Protein AF-A0A068TAN6-F1 (afdb_monomer_lite)

Foldseek 3Di:
DDDDPPPPLVVVLVVLVVVLVVQVVQQVVLVVVLVVVLVVCVVVPNPDVVVNCVSVPDDGRDRDPVSVVSNVVSVVVVVVVVVVVVCVVVVVVPD

Radius of gyration: 23.39 Å; chains: 1; bounding box: 60×32×60 Å

Structure (mmCIF, N/CA/C/O backbone):
data_AF-A0A068TAN6-F1
#
_entry.id   AF-A0A068TAN6-F1
#
loop_
_atom_site.group_PDB
_atom_site.id
_atom_site.type_symbol
_atom_site.label_atom_id
_atom_site.label_alt_id
_atom_site.label_comp_id
_atom_site.label_asym_id
_atom_site.label_entity_id
_atom_site.label_seq_id
_atom_site.pdbx_PDB_ins_code
_atom_site.Cartn_x
_atom_site.Cartn_y
_atom_site.Cartn_z
_atom_site.occupancy
_atom_site.B_iso_or_equiv
_atom_site.auth_seq_id
_atom_site.auth_comp_id
_atom_site.auth_asym_id
_atom_site.auth_atom_id
_atom_site.pdbx_PDB_model_num
ATOM 1 N N . MET A 1 1 ? 26.220 19.441 -34.723 1.00 40.38 1 MET A N 1
ATOM 2 C CA . MET A 1 1 ? 24.808 19.457 -34.278 1.00 40.38 1 MET A CA 1
ATOM 3 C C . MET A 1 1 ? 24.318 18.015 -34.136 1.00 40.38 1 MET A C 1
ATOM 5 O O . MET A 1 1 ? 23.731 17.511 -35.079 1.00 40.38 1 MET A O 1
ATOM 9 N N . ALA A 1 2 ? 24.625 17.320 -33.032 1.00 47.91 2 ALA A N 1
ATOM 10 C CA . ALA A 1 2 ? 24.021 16.020 -32.691 1.00 47.91 2 ALA A CA 1
ATOM 11 C C . ALA A 1 2 ? 24.457 15.567 -31.281 1.00 47.91 2 ALA A C 1
ATOM 13 O O . ALA A 1 2 ? 25.379 14.770 -31.153 1.00 47.91 2 ALA A O 1
ATOM 14 N N . GLU A 1 3 ? 23.808 16.062 -30.223 1.00 43.06 3 GLU A N 1
ATOM 15 C CA . GLU A 1 3 ? 24.003 15.530 -28.860 1.00 43.06 3 GLU A CA 1
ATOM 16 C C . GLU A 1 3 ? 22.748 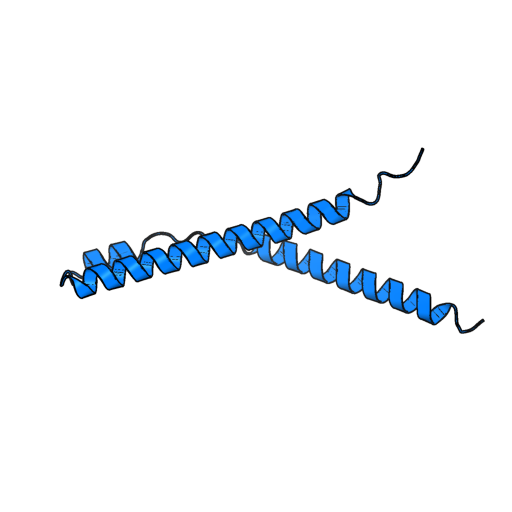15.690 -27.980 1.00 43.06 3 GLU A C 1
ATOM 18 O O . GLU A 1 3 ? 22.812 16.196 -26.870 1.00 43.06 3 GLU A O 1
ATOM 23 N N . PHE A 1 4 ? 21.570 15.282 -28.469 1.00 45.09 4 PHE A N 1
ATOM 24 C CA . PHE A 1 4 ? 20.335 15.339 -27.658 1.00 45.09 4 PHE A CA 1
ATOM 25 C C . PHE A 1 4 ? 19.527 14.031 -27.609 1.00 45.09 4 PHE A C 1
ATOM 27 O O . PHE A 1 4 ? 18.540 13.946 -26.897 1.00 45.09 4 PHE A O 1
ATOM 34 N N . ALA A 1 5 ? 19.954 12.958 -28.283 1.00 51.75 5 ALA A N 1
ATOM 35 C CA . ALA A 1 5 ? 19.134 11.742 -28.407 1.00 51.75 5 ALA A CA 1
ATOM 36 C C . ALA A 1 5 ? 19.329 10.687 -27.291 1.00 51.75 5 ALA A C 1
ATOM 38 O O . ALA A 1 5 ? 18.746 9.607 -27.361 1.00 51.75 5 ALA A O 1
ATOM 39 N N . ARG A 1 6 ? 20.175 10.938 -26.278 1.00 52.94 6 ARG A N 1
ATOM 40 C CA . ARG A 1 6 ? 20.499 9.942 -25.228 1.00 52.94 6 ARG A CA 1
ATOM 41 C C . ARG A 1 6 ? 19.894 10.234 -23.845 1.00 52.94 6 ARG A C 1
ATOM 43 O O . ARG A 1 6 ? 19.995 9.371 -22.974 1.00 52.94 6 ARG A O 1
ATOM 50 N N . SER A 1 7 ? 19.254 11.387 -23.632 1.00 55.12 7 SER A N 1
ATOM 51 C CA . SER A 1 7 ? 18.703 11.798 -22.326 1.00 55.12 7 SER A CA 1
ATOM 52 C C . SER A 1 7 ? 17.290 11.272 -22.049 1.00 55.12 7 SER A C 1
ATOM 54 O O . SER A 1 7 ? 17.043 10.773 -20.947 1.00 55.12 7 SER A O 1
ATOM 56 N N . ASP A 1 8 ? 16.400 11.295 -23.044 1.00 58.50 8 ASP A N 1
ATOM 57 C CA . ASP A 1 8 ? 14.954 11.091 -22.836 1.00 58.50 8 ASP A CA 1
ATOM 58 C C . ASP A 1 8 ? 14.608 9.703 -22.282 1.00 58.50 8 ASP A C 1
ATOM 60 O O . ASP A 1 8 ? 13.794 9.559 -21.371 1.00 58.50 8 ASP A O 1
ATOM 64 N N . GLY A 1 9 ? 15.289 8.658 -22.761 1.00 62.31 9 GLY A N 1
ATOM 65 C CA . GLY A 1 9 ? 15.044 7.289 -22.298 1.00 62.31 9 GLY A CA 1
ATOM 66 C C . GLY A 1 9 ? 15.481 7.027 -20.851 1.00 62.31 9 GLY A C 1
ATOM 67 O O . GLY A 1 9 ? 14.979 6.100 -20.218 1.00 62.31 9 GLY A O 1
ATOM 68 N N . ASN A 1 10 ? 16.421 7.815 -20.318 1.00 66.81 10 ASN A N 1
ATOM 69 C CA . ASN A 1 10 ? 16.889 7.687 -18.935 1.00 66.81 10 ASN A CA 1
ATOM 70 C C . ASN A 1 10 ? 16.050 8.533 -17.966 1.00 66.81 10 ASN A C 1
ATOM 72 O O . ASN A 1 10 ? 15.879 8.142 -16.813 1.00 66.81 10 ASN A O 1
ATOM 76 N N . GLN A 1 11 ? 15.526 9.671 -18.432 1.00 73.25 11 GLN A N 1
ATOM 77 C CA . GLN A 1 11 ? 14.563 10.484 -17.683 1.00 73.25 11 GLN A CA 1
ATOM 78 C C . GLN A 1 11 ? 13.242 9.730 -17.509 1.00 73.25 11 GLN A C 1
ATOM 80 O O . GLN A 1 11 ? 12.882 9.436 -16.375 1.00 73.25 11 GLN A O 1
ATOM 85 N N . GLY A 1 12 ? 12.631 9.229 -18.590 1.00 74.75 12 GLY A N 1
ATOM 86 C CA . GLY A 1 12 ? 11.376 8.468 -18.483 1.00 74.75 12 GLY A CA 1
ATOM 87 C C . GLY A 1 12 ? 11.486 7.193 -17.629 1.00 74.75 12 GLY A C 1
ATOM 88 O O . GLY A 1 12 ? 10.542 6.806 -16.945 1.00 74.75 12 GLY A O 1
ATOM 89 N N . ARG A 1 13 ? 12.662 6.551 -17.598 1.00 76.50 13 ARG A N 1
ATOM 90 C CA . ARG A 1 13 ? 12.950 5.414 -16.703 1.00 76.50 13 ARG A CA 1
ATOM 91 C C . ARG A 1 13 ? 12.988 5.819 -15.224 1.00 76.50 13 ARG A C 1
ATOM 93 O O . ARG A 1 13 ? 12.545 5.035 -14.383 1.00 76.50 13 ARG A O 1
ATOM 100 N N . ARG A 1 14 ? 13.558 6.984 -14.902 1.00 76.25 14 ARG A N 1
ATOM 101 C CA . ARG A 1 14 ? 13.562 7.514 -13.530 1.00 76.25 14 ARG A CA 1
ATOM 102 C C . ARG A 1 14 ? 12.153 7.906 -13.111 1.00 76.25 14 ARG A C 1
ATOM 104 O O . ARG A 1 14 ? 11.713 7.437 -12.072 1.00 76.25 14 ARG A O 1
ATOM 111 N N . ASP A 1 15 ? 11.410 8.584 -13.979 1.00 86.25 15 ASP A N 1
ATOM 112 C CA . ASP A 1 15 ? 10.052 9.048 -13.681 1.00 86.25 15 ASP A CA 1
ATOM 113 C C . ASP A 1 15 ? 9.095 7.900 -13.317 1.00 86.25 15 ASP A C 1
ATOM 115 O O . ASP A 1 15 ? 8.320 8.008 -12.369 1.00 86.25 15 ASP A O 1
ATOM 119 N N . VAL A 1 16 ? 9.172 6.768 -14.027 1.00 87.56 16 VAL A N 1
ATOM 120 C CA . VAL A 1 16 ? 8.356 5.573 -13.733 1.00 87.56 16 VAL A CA 1
ATOM 121 C C . VAL A 1 16 ? 8.721 4.959 -12.376 1.00 87.56 16 VAL A C 1
ATOM 123 O O . VAL A 1 16 ? 7.842 4.592 -11.598 1.00 87.56 16 VAL A O 1
ATOM 126 N N . ARG A 1 17 ? 10.018 4.872 -12.060 1.00 88.31 17 ARG A N 1
ATOM 127 C CA . ARG A 1 17 ? 10.483 4.349 -10.769 1.00 88.31 17 ARG A CA 1
ATOM 128 C C . ARG A 1 17 ? 10.095 5.272 -9.618 1.00 88.31 17 ARG A C 1
ATOM 130 O O . ARG A 1 17 ? 9.606 4.790 -8.602 1.00 88.31 17 ARG A O 1
ATOM 137 N N . ASP A 1 18 ? 10.325 6.568 -9.775 1.00 89.38 18 ASP A N 1
ATOM 138 C CA . ASP A 1 18 ? 10.077 7.564 -8.737 1.00 89.38 18 ASP A CA 1
ATOM 139 C C . ASP A 1 18 ? 8.577 7.658 -8.433 1.00 89.38 18 ASP A C 1
ATOM 141 O O . ASP A 1 18 ? 8.187 7.725 -7.267 1.00 89.38 18 ASP A O 1
ATOM 145 N N . ARG A 1 19 ? 7.723 7.532 -9.459 1.00 88.94 19 ARG A N 1
ATOM 146 C CA . ARG A 1 19 ? 6.271 7.405 -9.285 1.00 88.94 19 ARG A CA 1
ATOM 147 C C . ARG A 1 19 ? 5.893 6.186 -8.445 1.00 88.94 19 ARG A C 1
ATOM 149 O O . ARG A 1 19 ? 5.135 6.339 -7.490 1.00 88.94 19 ARG A O 1
ATOM 156 N N . LEU A 1 20 ? 6.436 5.004 -8.751 1.00 90.81 20 LEU A N 1
ATOM 157 C CA . LEU A 1 20 ? 6.155 3.799 -7.965 1.00 90.81 20 LEU A CA 1
ATOM 158 C C . LEU A 1 20 ? 6.648 3.943 -6.516 1.00 90.81 20 LEU A C 1
ATOM 160 O O . LEU A 1 20 ? 5.939 3.566 -5.588 1.00 90.81 20 LEU A O 1
ATOM 164 N N . ILE A 1 21 ? 7.833 4.525 -6.303 1.00 91.69 21 ILE A N 1
ATOM 165 C CA . ILE A 1 21 ? 8.369 4.781 -4.957 1.00 91.69 21 ILE A CA 1
ATOM 166 C C . ILE A 1 21 ? 7.427 5.689 -4.161 1.00 91.69 21 ILE A C 1
ATOM 168 O O . ILE A 1 21 ? 7.121 5.384 -3.009 1.00 91.69 21 ILE A O 1
ATOM 172 N N . LEU A 1 22 ? 6.947 6.780 -4.763 1.00 90.25 22 LEU A N 1
ATOM 173 C CA . LEU A 1 22 ? 6.002 7.692 -4.117 1.00 90.25 22 LEU A CA 1
ATOM 174 C C . LEU A 1 22 ? 4.665 7.010 -3.806 1.00 90.25 22 LEU A C 1
ATOM 176 O O . LEU A 1 22 ? 4.137 7.210 -2.712 1.00 90.25 22 LEU A O 1
ATOM 180 N N . ALA A 1 23 ? 4.148 6.179 -4.716 1.00 91.12 23 ALA A N 1
ATOM 181 C CA . ALA A 1 23 ? 2.918 5.418 -4.498 1.00 91.12 23 ALA A CA 1
ATOM 182 C C . ALA A 1 23 ? 3.060 4.429 -3.329 1.00 91.12 23 ALA A C 1
ATOM 184 O O . ALA A 1 23 ? 2.242 4.432 -2.411 1.00 91.12 23 ALA A O 1
ATOM 185 N N . LEU A 1 24 ? 4.145 3.648 -3.303 1.00 94.06 24 LEU A N 1
ATOM 186 C CA . LEU A 1 24 ? 4.432 2.700 -2.221 1.00 94.06 24 LEU A CA 1
ATOM 187 C C . LEU A 1 24 ? 4.678 3.403 -0.880 1.00 94.06 24 LEU A C 1
ATOM 189 O O . LEU A 1 24 ? 4.253 2.920 0.169 1.00 94.06 24 LEU A O 1
ATOM 193 N N . TYR A 1 25 ? 5.345 4.557 -0.897 1.00 94.88 25 TYR A N 1
ATOM 194 C CA . TYR A 1 25 ? 5.526 5.372 0.300 1.00 94.88 25 TYR A CA 1
ATOM 195 C C . TYR A 1 25 ? 4.188 5.888 0.842 1.00 94.88 25 TYR A C 1
ATOM 197 O O . TYR A 1 25 ? 3.940 5.792 2.044 1.00 94.88 25 TYR A O 1
ATOM 205 N N . ALA A 1 26 ? 3.320 6.414 -0.029 1.00 92.75 26 ALA A N 1
ATOM 206 C CA . ALA A 1 26 ? 1.993 6.884 0.356 1.00 92.75 26 ALA A CA 1
ATOM 207 C C . ALA A 1 26 ? 1.145 5.748 0.946 1.00 92.75 26 ALA A C 1
ATOM 209 O O . ALA A 1 26 ? 0.530 5.938 1.995 1.00 92.75 26 ALA A O 1
ATOM 210 N N . GLN A 1 27 ? 1.198 4.563 0.331 1.00 94.50 27 GLN A N 1
ATOM 211 C CA . GLN A 1 27 ? 0.552 3.351 0.829 1.00 94.50 27 GLN A CA 1
ATOM 212 C C . GLN A 1 27 ? 1.025 2.998 2.247 1.00 94.50 27 GLN A C 1
ATOM 214 O O . GLN A 1 27 ? 0.225 2.905 3.176 1.00 94.50 27 GLN A O 1
ATOM 219 N N . LEU A 1 28 ? 2.342 2.869 2.441 1.00 96.06 28 LEU A N 1
ATOM 220 C CA . LEU A 1 28 ? 2.919 2.499 3.734 1.00 96.06 28 LEU A CA 1
ATOM 221 C C . LEU A 1 28 ? 2.620 3.540 4.820 1.00 96.06 28 LEU A C 1
ATOM 223 O O . LEU A 1 28 ? 2.417 3.191 5.986 1.00 96.06 28 LEU A O 1
ATOM 227 N N . LYS A 1 29 ? 2.621 4.827 4.457 1.00 95.75 29 LYS A N 1
ATOM 228 C CA . LYS A 1 29 ? 2.262 5.908 5.375 1.00 95.75 29 LYS A CA 1
ATOM 229 C C . LYS A 1 29 ? 0.805 5.781 5.823 1.00 95.75 29 LYS A C 1
ATOM 231 O O . LYS A 1 29 ? 0.567 5.856 7.025 1.00 95.75 29 LYS A O 1
ATOM 236 N N . ALA A 1 30 ? -0.125 5.552 4.895 1.00 95.25 30 ALA A N 1
ATOM 237 C CA . ALA A 1 30 ? -1.537 5.360 5.217 1.00 95.25 30 ALA A CA 1
ATOM 238 C C . ALA A 1 30 ? -1.740 4.147 6.140 1.00 95.25 30 ALA A C 1
ATOM 240 O O . ALA A 1 30 ? -2.324 4.287 7.208 1.00 95.25 30 ALA A O 1
ATOM 241 N N . GLU A 1 31 ? -1.129 2.997 5.829 1.00 96.06 31 GLU A N 1
ATOM 242 C CA . GLU A 1 31 ? -1.202 1.800 6.683 1.00 96.06 31 GLU A CA 1
ATOM 243 C C . GLU A 1 31 ? -0.704 2.046 8.118 1.00 96.06 31 GLU A C 1
ATOM 245 O O . GLU A 1 31 ? -1.255 1.517 9.088 1.00 96.06 31 GLU A O 1
ATOM 250 N N . ARG A 1 32 ? 0.366 2.837 8.281 1.00 97.38 32 ARG A N 1
ATOM 251 C CA . ARG A 1 32 ? 0.879 3.210 9.608 1.00 97.38 32 ARG A CA 1
ATOM 252 C C . ARG A 1 32 ? -0.091 4.114 10.356 1.00 97.38 32 ARG A C 1
ATOM 254 O O . ARG A 1 32 ? -0.313 3.870 11.535 1.00 97.38 32 ARG A O 1
ATOM 261 N N . GLN A 1 33 ? -0.686 5.092 9.679 1.00 96.81 33 GLN A N 1
ATOM 262 C CA . GLN A 1 33 ? -1.679 5.984 10.277 1.00 96.81 33 GLN A 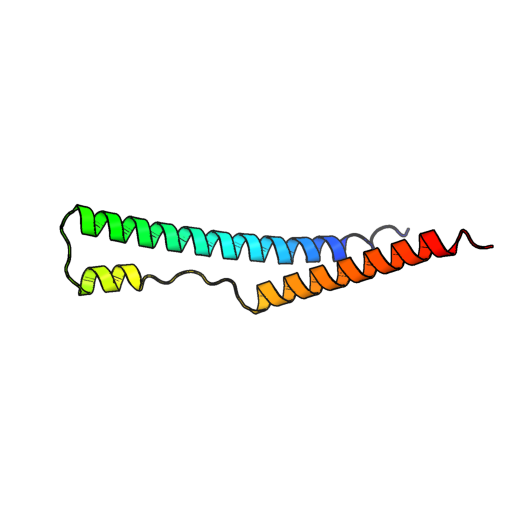CA 1
ATOM 263 C C . GLN A 1 33 ? -2.921 5.213 10.740 1.00 96.81 33 GLN A C 1
ATOM 265 O O . GLN A 1 33 ? -3.355 5.395 11.876 1.00 96.81 33 GLN A O 1
ATOM 270 N N . THR A 1 34 ? -3.435 4.287 9.923 1.00 96.31 34 THR A N 1
ATOM 271 C CA . THR A 1 34 ? -4.549 3.405 10.305 1.00 96.31 34 THR A CA 1
ATOM 272 C C . THR A 1 34 ? -4.203 2.567 11.537 1.00 96.31 34 THR A C 1
ATOM 274 O O . THR A 1 34 ? -4.996 2.473 12.474 1.00 96.31 34 THR A O 1
ATOM 277 N N . ARG A 1 35 ? -2.990 1.995 11.589 1.00 96.50 35 ARG A N 1
ATOM 278 C CA . ARG A 1 35 ? -2.519 1.231 12.757 1.00 96.50 35 ARG A CA 1
ATOM 279 C C . ARG A 1 35 ? -2.426 2.099 14.011 1.00 96.50 35 ARG A C 1
ATOM 281 O O . ARG A 1 35 ? -2.911 1.693 15.060 1.00 96.50 35 ARG A O 1
ATOM 288 N N . GLU A 1 36 ? -1.822 3.280 13.910 1.00 97.00 36 GLU A N 1
ATOM 289 C CA . GLU A 1 36 ? -1.696 4.220 15.030 1.00 97.00 36 GLU A CA 1
ATOM 290 C C . GLU A 1 36 ? -3.067 4.638 15.571 1.00 97.00 36 GLU A C 1
ATOM 292 O O . GLU A 1 36 ? -3.257 4.678 16.789 1.00 97.00 36 GLU A O 1
ATOM 297 N N . ALA A 1 37 ? -4.034 4.881 14.679 1.00 95.50 37 ALA A N 1
ATOM 298 C CA . ALA A 1 37 ? -5.411 5.164 15.054 1.00 95.50 37 ALA A CA 1
ATOM 299 C C . ALA A 1 37 ? -6.019 3.989 15.830 1.00 95.50 37 ALA A C 1
ATOM 301 O O . ALA A 1 37 ? -6.470 4.191 16.955 1.00 95.50 37 ALA A O 1
ATOM 302 N N . LEU A 1 38 ? -5.953 2.761 15.299 1.00 96.00 38 LEU A N 1
ATOM 303 C CA . LEU A 1 38 ? -6.451 1.562 15.987 1.00 96.00 38 LEU A CA 1
ATOM 304 C C . LEU A 1 38 ? -5.832 1.399 17.380 1.00 96.00 38 LEU A C 1
ATOM 306 O O . LEU A 1 38 ? -6.549 1.222 18.364 1.00 96.00 38 LEU A O 1
ATOM 310 N N . GLU A 1 39 ? -4.508 1.506 17.488 1.00 95.75 39 GLU A N 1
ATOM 311 C CA . GLU A 1 39 ? -3.828 1.392 18.776 1.00 95.75 39 GLU A CA 1
ATOM 312 C C . GLU A 1 39 ? -4.247 2.490 19.759 1.00 95.75 39 GLU A C 1
ATOM 314 O O . GLU A 1 39 ? -4.386 2.227 20.955 1.00 95.75 39 GLU A O 1
ATOM 319 N N . TYR A 1 40 ? -4.434 3.725 19.284 1.00 95.25 40 TYR A N 1
ATOM 320 C CA . TYR A 1 40 ? -4.937 4.819 20.108 1.00 95.25 40 TYR A CA 1
ATOM 321 C C . TYR A 1 40 ? -6.332 4.495 20.646 1.00 95.25 40 TYR A C 1
ATOM 323 O O . TYR A 1 40 ? -6.556 4.608 21.851 1.00 95.25 40 TYR A O 1
ATOM 331 N N . VAL A 1 41 ? -7.254 4.049 19.794 1.00 94.69 41 VAL A N 1
ATOM 332 C CA . VAL A 1 41 ? -8.642 3.796 20.204 1.00 94.69 41 VAL A CA 1
ATOM 333 C C . VAL A 1 41 ? -8.714 2.639 21.209 1.00 94.69 41 VAL A C 1
ATOM 335 O O . VAL A 1 41 ? -9.374 2.759 22.244 1.00 94.69 41 VAL A O 1
ATOM 338 N N . ILE A 1 42 ? -7.935 1.575 20.975 1.00 92.44 42 ILE A N 1
ATOM 339 C CA . ILE A 1 42 ? -7.791 0.439 21.897 1.00 92.44 42 ILE A CA 1
ATOM 340 C C . ILE A 1 42 ? -7.237 0.898 23.252 1.00 92.44 42 ILE A C 1
ATOM 342 O O . ILE A 1 42 ? -7.803 0.563 24.292 1.00 92.44 42 ILE A O 1
ATOM 346 N N . ARG A 1 43 ? -6.159 1.699 23.264 1.00 93.88 43 ARG A N 1
ATOM 347 C CA . ARG A 1 43 ? -5.546 2.212 24.506 1.00 93.88 43 ARG A CA 1
ATOM 348 C C . ARG A 1 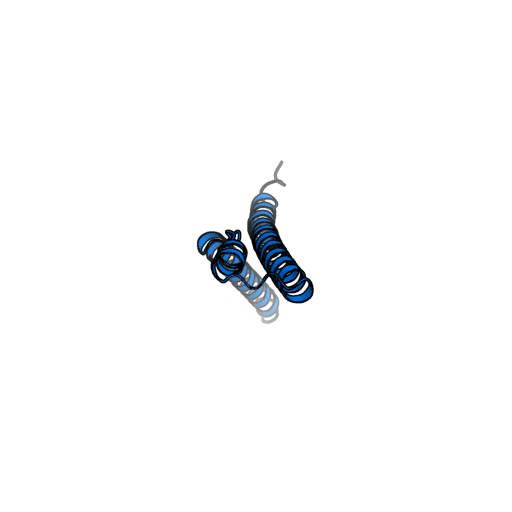43 ? -6.486 3.111 25.314 1.00 93.88 43 ARG A C 1
ATOM 350 O O . ARG A 1 43 ? -6.358 3.160 26.533 1.00 93.88 43 ARG A O 1
ATOM 357 N N . ASN A 1 44 ? -7.421 3.796 24.658 1.00 93.88 44 ASN A N 1
ATOM 358 C CA . ASN A 1 44 ? -8.387 4.693 25.300 1.00 93.88 44 ASN A CA 1
ATOM 359 C C . ASN A 1 44 ? -9.751 4.028 25.581 1.00 93.88 44 ASN A C 1
ATOM 361 O O . ASN A 1 44 ? -10.683 4.704 26.009 1.00 93.88 44 ASN A O 1
ATOM 365 N N . GLY A 1 45 ? -9.878 2.711 25.372 1.00 87.50 45 GLY A N 1
ATOM 366 C CA . GLY A 1 45 ? -11.058 1.932 25.763 1.00 87.50 45 GLY A CA 1
ATOM 367 C C . GLY A 1 45 ? -12.261 2.028 24.819 1.00 87.50 45 GLY A C 1
ATOM 368 O O . GLY A 1 45 ? -13.325 1.504 25.147 1.00 87.50 45 GLY A O 1
ATOM 369 N N . ALA A 1 46 ? -12.122 2.647 23.645 1.00 78.44 46 ALA A N 1
ATOM 370 C CA . ALA A 1 46 ? -13.177 2.659 22.635 1.00 78.44 46 ALA A CA 1
ATOM 371 C C . ALA A 1 46 ? -13.092 1.378 21.777 1.00 78.44 46 ALA A C 1
ATOM 373 O O . ALA A 1 46 ? -12.356 1.284 20.802 1.00 78.44 46 ALA A O 1
ATOM 374 N N . LEU A 1 47 ? -13.839 0.349 22.184 1.00 83.25 47 LEU A N 1
ATOM 375 C CA . LEU A 1 47 ? -13.823 -0.988 21.567 1.00 83.25 47 LEU A CA 1
ATOM 376 C C . LEU A 1 47 ? -15.117 -1.324 20.809 1.00 83.25 47 LEU A C 1
ATOM 378 O O . LEU A 1 47 ? -15.390 -2.495 20.553 1.00 83.25 47 LEU A O 1
ATOM 382 N N . ALA A 1 48 ? -15.931 -0.317 20.475 1.00 92.75 48 ALA A N 1
ATOM 383 C CA . ALA A 1 48 ? -17.123 -0.518 19.656 1.00 92.75 48 ALA A CA 1
ATOM 384 C C . ALA A 1 48 ? -16.710 -1.076 18.276 1.00 92.75 48 ALA A C 1
ATOM 386 O O . ALA A 1 48 ? -15.892 -0.433 17.606 1.00 92.75 48 ALA A O 1
ATOM 387 N N . PRO A 1 49 ? -17.230 -2.245 17.850 1.00 92.31 49 PRO A N 1
ATOM 388 C CA . PRO A 1 49 ? -16.851 -2.873 16.584 1.00 92.31 49 PRO A CA 1
ATOM 389 C C . PRO A 1 49 ? -16.979 -1.933 15.387 1.00 92.31 49 PRO A C 1
ATOM 391 O O . PRO A 1 49 ? -16.079 -1.870 14.558 1.00 92.31 49 PRO A O 1
ATOM 394 N N . GLU A 1 50 ? -18.027 -1.115 15.359 1.00 93.19 50 GLU A N 1
ATOM 395 C CA . GLU A 1 50 ? -18.327 -0.192 14.265 1.00 93.19 50 GLU A CA 1
ATOM 396 C C . GLU A 1 50 ? -17.247 0.892 14.119 1.00 93.19 50 GLU A C 1
ATOM 398 O O . GLU A 1 50 ? -16.926 1.323 13.014 1.00 93.19 50 GLU A O 1
ATOM 403 N N . VAL A 1 51 ? -16.649 1.322 15.236 1.00 92.38 51 VAL A N 1
ATOM 404 C CA . VAL A 1 51 ? -15.555 2.305 15.240 1.00 92.38 51 VAL A CA 1
ATOM 405 C C . VAL A 1 51 ? -14.264 1.666 14.737 1.00 92.38 51 VAL A C 1
ATOM 407 O O . VAL A 1 51 ? -13.543 2.271 13.945 1.00 92.38 51 VAL A O 1
ATOM 410 N N . LEU A 1 52 ? -13.973 0.439 15.173 1.00 93.75 52 LEU A N 1
ATOM 411 C CA . LEU A 1 52 ? -12.789 -0.295 14.726 1.00 93.75 52 LEU A CA 1
ATOM 412 C C . LEU A 1 52 ? -12.873 -0.625 13.231 1.00 93.75 52 LEU A C 1
ATOM 414 O O . LEU A 1 52 ? -11.887 -0.454 12.518 1.00 93.75 52 LEU A O 1
ATOM 418 N N . GLU A 1 53 ? -14.048 -1.032 12.751 1.00 94.44 53 GLU A N 1
ATOM 419 C CA . GLU A 1 53 ? -14.320 -1.286 11.334 1.00 94.44 53 GLU A CA 1
ATOM 420 C C . GLU A 1 53 ? -14.203 -0.015 10.493 1.00 94.44 53 GLU A C 1
ATOM 422 O O . GLU A 1 53 ? -13.598 -0.053 9.424 1.00 94.44 53 GLU A O 1
ATOM 427 N N . ALA A 1 54 ? -14.705 1.124 10.982 1.00 94.19 54 ALA A N 1
ATOM 428 C CA . ALA A 1 54 ? -14.574 2.398 10.280 1.00 94.19 54 ALA A CA 1
ATOM 429 C C . ALA A 1 54 ? -13.107 2.821 10.106 1.00 94.19 54 ALA A C 1
ATOM 431 O O . ALA A 1 54 ? -12.731 3.308 9.043 1.00 94.19 54 ALA A O 1
ATOM 432 N N . ILE A 1 55 ? -12.269 2.610 11.126 1.00 93.62 55 ILE A N 1
ATOM 433 C CA . ILE A 1 55 ? -10.834 2.915 11.047 1.00 93.62 55 ILE A CA 1
ATOM 434 C C . ILE A 1 55 ? -10.124 1.911 10.139 1.00 93.62 55 ILE A C 1
ATOM 436 O O . ILE A 1 55 ? -9.343 2.309 9.281 1.00 93.62 55 ILE A O 1
ATOM 440 N N . ALA A 1 56 ? -10.392 0.613 10.301 1.00 93.75 56 ALA A N 1
ATOM 441 C CA . ALA A 1 56 ? -9.778 -0.433 9.485 1.00 93.75 56 ALA A CA 1
ATOM 442 C C . ALA A 1 56 ? -10.185 -0.353 8.003 1.00 93.75 56 ALA A C 1
ATOM 444 O O . ALA A 1 56 ? -9.429 -0.789 7.138 1.00 93.75 56 ALA A O 1
ATOM 445 N N . GLY A 1 57 ? -11.368 0.193 7.720 1.00 93.75 57 GLY A N 1
ATOM 446 C CA . GLY A 1 57 ? -11.888 0.421 6.376 1.00 93.75 57 GLY A CA 1
ATOM 447 C C . GLY A 1 57 ? -11.424 1.723 5.718 1.00 93.75 57 GLY A C 1
ATOM 448 O O . GLY A 1 57 ? -11.831 1.975 4.583 1.00 93.75 57 GLY A O 1
ATOM 449 N N . ASP A 1 58 ? -10.606 2.544 6.390 1.00 91.81 58 ASP A N 1
ATOM 450 C CA . ASP A 1 58 ? -10.060 3.778 5.813 1.00 91.81 58 ASP A CA 1
ATOM 451 C C . ASP A 1 58 ? -9.262 3.452 4.532 1.00 91.81 58 ASP A C 1
ATOM 453 O O . ASP A 1 58 ? -8.360 2.606 4.566 1.00 91.81 58 ASP A O 1
ATOM 457 N N . PRO A 1 59 ? -9.601 4.045 3.369 1.00 89.38 59 PRO A N 1
ATOM 458 C CA . PRO A 1 59 ? -8.996 3.668 2.100 1.00 89.38 59 PRO A CA 1
ATOM 459 C C . PRO A 1 59 ? -7.489 3.931 2.071 1.00 89.38 59 PRO A C 1
ATOM 461 O O . PRO A 1 59 ? -7.015 5.056 2.227 1.00 89.38 59 PRO A O 1
ATOM 464 N N . ILE A 1 60 ? -6.733 2.884 1.751 1.00 89.00 60 ILE A N 1
ATOM 465 C CA . ILE A 1 60 ? -5.286 2.952 1.574 1.00 89.00 60 ILE A CA 1
ATOM 466 C C . ILE A 1 60 ? -4.973 3.214 0.091 1.00 89.00 60 ILE A C 1
ATOM 468 O O . ILE A 1 60 ? -5.443 2.466 -0.773 1.00 89.00 60 ILE A O 1
ATOM 472 N N . PRO A 1 61 ? -4.156 4.233 -0.241 1.00 85.50 61 PRO A N 1
ATOM 473 C CA . PRO A 1 61 ? -3.671 4.428 -1.602 1.00 85.50 61 PRO A CA 1
ATOM 474 C C . PRO A 1 61 ? -2.918 3.183 -2.077 1.00 85.50 61 PRO A C 1
ATOM 476 O O . PRO A 1 61 ? -1.946 2.781 -1.445 1.00 85.50 61 PRO A O 1
ATOM 479 N N . ALA A 1 62 ? -3.350 2.578 -3.182 1.00 85.31 62 ALA A N 1
ATOM 480 C CA . ALA A 1 62 ? -2.696 1.401 -3.743 1.00 85.31 62 ALA A CA 1
ATOM 481 C C . ALA A 1 62 ? -1.681 1.797 -4.821 1.00 85.31 62 ALA A C 1
ATOM 483 O O . ALA A 1 62 ? -1.993 2.588 -5.716 1.00 85.31 62 ALA A O 1
ATOM 484 N N . ALA A 1 63 ? -0.491 1.195 -4.787 1.00 87.75 63 ALA A N 1
ATOM 485 C CA . ALA A 1 63 ? 0.351 1.144 -5.979 1.00 87.75 63 ALA A CA 1
ATOM 486 C C . ALA A 1 63 ? -0.356 0.315 -7.065 1.00 87.75 63 ALA A C 1
ATOM 488 O O . ALA A 1 63 ? -0.847 -0.785 -6.797 1.00 87.75 63 ALA A O 1
ATOM 489 N N . THR A 1 64 ? -0.434 0.834 -8.292 1.00 86.69 64 THR A N 1
ATOM 490 C CA . THR A 1 64 ? -1.148 0.133 -9.364 1.00 86.69 64 THR A CA 1
ATOM 491 C C . THR A 1 64 ? -0.298 -1.002 -9.937 1.00 86.69 64 THR A C 1
ATOM 493 O O . THR A 1 64 ? 0.932 -0.922 -9.993 1.00 86.69 64 THR A O 1
ATOM 496 N N . ALA A 1 65 ? -0.949 -2.064 -10.422 1.00 83.88 65 ALA A N 1
ATOM 497 C CA . ALA A 1 65 ? -0.258 -3.134 -11.146 1.00 83.88 65 ALA A CA 1
ATOM 498 C C . ALA A 1 65 ? 0.471 -2.604 -12.398 1.00 83.88 65 ALA A C 1
ATOM 500 O O . ALA A 1 65 ? 1.500 -3.145 -12.799 1.00 83.88 65 ALA A O 1
ATOM 501 N N . GLU A 1 66 ? -0.040 -1.521 -12.988 1.00 83.56 66 GLU A N 1
ATOM 502 C CA . GLU A 1 66 ? 0.574 -0.838 -14.123 1.00 83.56 66 GLU A CA 1
ATOM 503 C C . GLU A 1 66 ? 1.904 -0.171 -13.744 1.00 83.56 66 GLU A C 1
ATOM 505 O O . GLU A 1 66 ? 2.888 -0.338 -14.466 1.00 83.56 66 GLU A O 1
ATOM 510 N N . ASP A 1 67 ? 1.976 0.508 -12.594 1.00 83.94 67 ASP A N 1
ATOM 511 C CA . ASP A 1 67 ? 3.215 1.131 -12.109 1.00 83.94 67 ASP A CA 1
ATOM 512 C C . ASP A 1 67 ? 4.313 0.081 -11.871 1.00 83.94 67 ASP A C 1
ATOM 514 O O . ASP A 1 67 ? 5.474 0.283 -12.243 1.00 83.94 67 ASP A O 1
ATOM 518 N N . VAL A 1 68 ? 3.946 -1.074 -11.305 1.00 87.44 68 VAL A N 1
ATOM 519 C CA . VAL A 1 68 ? 4.871 -2.196 -11.083 1.00 87.44 68 VAL A CA 1
ATOM 520 C C . VAL A 1 68 ? 5.350 -2.776 -12.414 1.00 87.44 68 VAL A C 1
ATOM 522 O O . VAL A 1 68 ? 6.558 -2.853 -12.651 1.00 87.44 68 VAL A O 1
ATOM 525 N N . ALA A 1 69 ? 4.428 -3.105 -13.322 1.00 88.69 69 ALA A N 1
ATOM 526 C CA . ALA A 1 69 ? 4.761 -3.666 -14.631 1.00 88.69 69 ALA A CA 1
ATOM 527 C C . ALA A 1 69 ? 5.640 -2.717 -15.468 1.00 88.69 69 ALA A C 1
ATOM 529 O O . ALA A 1 69 ? 6.569 -3.147 -16.164 1.00 88.69 69 ALA A O 1
ATOM 530 N N . ALA A 1 70 ? 5.392 -1.407 -15.384 1.00 85.50 70 ALA A N 1
ATOM 531 C CA . ALA A 1 70 ? 6.199 -0.399 -16.056 1.00 85.50 70 ALA A CA 1
ATOM 532 C C . ALA A 1 70 ? 7.644 -0.379 -15.523 1.00 85.50 70 ALA A C 1
ATOM 534 O O . ALA A 1 70 ? 8.593 -0.336 -16.317 1.00 85.50 70 ALA A O 1
ATOM 535 N N . VAL A 1 71 ? 7.836 -0.480 -14.202 1.00 89.56 71 VAL A N 1
ATOM 536 C CA . VAL A 1 71 ? 9.169 -0.586 -13.584 1.00 89.56 71 VAL A CA 1
ATOM 537 C C . VAL A 1 71 ? 9.867 -1.899 -13.956 1.00 89.56 71 VAL A C 1
ATOM 539 O O . VAL A 1 71 ? 11.061 -1.884 -14.274 1.00 89.56 71 VAL A O 1
ATOM 542 N N . GLU A 1 72 ? 9.158 -3.026 -13.977 1.00 90.88 72 GLU A N 1
ATOM 543 C CA . GLU A 1 72 ? 9.721 -4.328 -14.363 1.00 90.88 72 GLU A CA 1
ATOM 544 C C . GLU A 1 72 ? 10.239 -4.326 -15.805 1.00 90.88 72 GLU A C 1
ATOM 546 O O . GLU A 1 72 ? 11.380 -4.726 -16.065 1.00 90.88 72 GLU A O 1
ATOM 551 N N . LYS A 1 73 ? 9.452 -3.785 -16.745 1.00 88.81 73 LYS A N 1
ATOM 552 C CA . LYS A 1 73 ? 9.865 -3.617 -18.147 1.00 88.81 73 LYS A CA 1
ATOM 553 C C . LYS A 1 73 ? 11.139 -2.785 -18.256 1.00 88.81 73 LYS A C 1
ATOM 555 O O . LYS A 1 73 ? 12.062 -3.118 -19.001 1.00 88.81 73 LYS A O 1
ATOM 560 N N . VAL A 1 74 ? 11.196 -1.701 -17.490 1.00 87.31 74 VAL A N 1
ATOM 561 C CA . VAL A 1 74 ? 12.360 -0.830 -17.393 1.00 87.31 74 VAL A CA 1
ATOM 562 C C . VAL A 1 74 ? 13.574 -1.631 -16.895 1.00 87.31 74 VAL A C 1
ATOM 564 O O . VAL A 1 74 ? 14.621 -1.615 -17.548 1.00 87.31 74 VAL A O 1
ATOM 567 N N . ILE A 1 75 ? 13.462 -2.392 -15.800 1.00 87.94 75 ILE A N 1
ATOM 568 C CA . ILE A 1 75 ? 14.541 -3.250 -15.269 1.00 87.94 75 ILE A CA 1
ATOM 569 C C . ILE A 1 75 ? 15.039 -4.260 -16.314 1.00 87.94 75 ILE A C 1
ATOM 571 O O . ILE A 1 75 ? 16.255 -4.364 -16.508 1.00 87.94 75 ILE A O 1
ATOM 575 N N . ALA A 1 76 ? 14.131 -4.945 -17.014 1.00 90.44 76 ALA A N 1
ATOM 576 C CA . ALA A 1 76 ? 14.471 -5.926 -18.044 1.00 90.44 76 ALA A CA 1
ATOM 577 C C . ALA A 1 76 ? 15.273 -5.305 -19.202 1.00 90.44 76 ALA A C 1
ATOM 579 O O . ALA A 1 76 ? 16.315 -5.834 -19.598 1.00 90.44 76 ALA A O 1
ATOM 580 N N . LEU A 1 77 ? 14.851 -4.137 -19.700 1.00 88.50 77 LEU A N 1
ATOM 581 C CA . LEU A 1 77 ? 15.564 -3.417 -20.764 1.00 88.50 77 LEU A CA 1
ATOM 582 C C . LEU A 1 77 ? 16.995 -3.042 -20.352 1.00 88.50 77 LEU A C 1
ATOM 584 O O . LEU A 1 77 ? 17.929 -3.169 -21.147 1.00 88.50 77 LEU A O 1
ATOM 588 N N . ASP A 1 78 ? 17.190 -2.622 -19.103 1.00 85.19 78 ASP A N 1
ATOM 589 C CA . ASP A 1 78 ? 18.522 -2.318 -18.575 1.00 85.19 78 ASP A CA 1
ATOM 590 C C . ASP A 1 78 ? 19.407 -3.560 -18.452 1.00 85.19 78 ASP A C 1
ATOM 592 O O . ASP A 1 78 ? 20.603 -3.494 -18.745 1.00 85.19 78 ASP A O 1
ATOM 596 N N . ALA A 1 79 ? 18.840 -4.693 -18.031 1.00 88.44 79 ALA A N 1
ATOM 597 C CA . ALA A 1 79 ? 19.569 -5.954 -17.948 1.00 88.44 79 ALA A CA 1
ATOM 598 C C . ALA A 1 79 ? 20.065 -6.396 -19.334 1.00 88.44 79 ALA A C 1
ATOM 600 O O . ALA A 1 79 ? 21.249 -6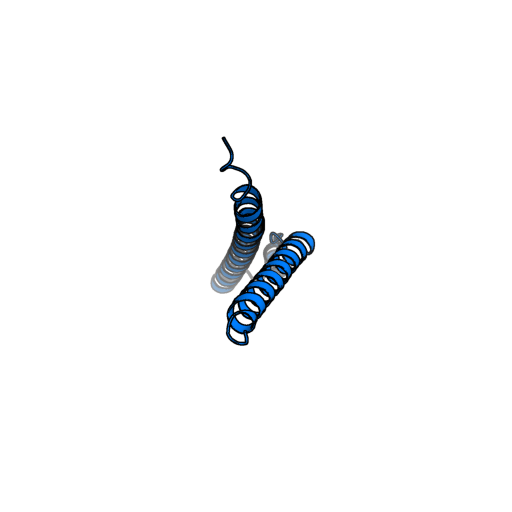.710 -19.487 1.00 88.44 79 ALA A O 1
ATOM 601 N N . HIS A 1 80 ? 19.206 -6.318 -20.355 1.00 88.75 80 HIS A N 1
ATOM 602 C CA . HIS A 1 80 ? 19.586 -6.612 -21.738 1.00 88.75 80 HIS A CA 1
ATOM 603 C C . HIS A 1 80 ? 20.682 -5.675 -22.262 1.00 88.75 80 HIS A C 1
ATOM 605 O O . HIS A 1 80 ? 21.645 -6.140 -22.874 1.00 88.75 80 HIS A O 1
ATOM 611 N N . ARG A 1 81 ? 20.592 -4.366 -21.985 1.00 87.50 81 ARG A N 1
ATOM 612 C CA . ARG A 1 81 ? 21.634 -3.398 -22.380 1.00 87.50 81 ARG A CA 1
ATOM 613 C C . ARG A 1 81 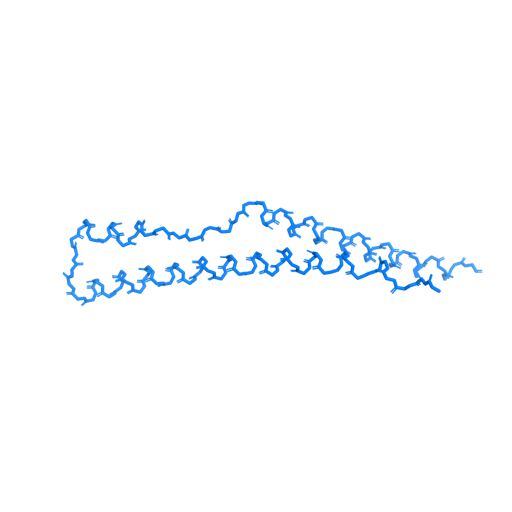? 22.987 -3.719 -21.749 1.00 87.50 81 ARG A C 1
ATOM 615 O O . ARG A 1 81 ? 23.998 -3.700 -22.448 1.00 87.50 81 ARG A O 1
ATOM 622 N N . ARG A 1 82 ? 23.015 -4.050 -20.453 1.00 87.31 82 ARG A N 1
ATOM 623 C CA . ARG A 1 82 ? 24.255 -4.438 -19.758 1.00 87.31 82 ARG A CA 1
ATOM 624 C C . ARG A 1 82 ? 24.866 -5.711 -20.342 1.00 87.31 82 ARG A C 1
ATOM 626 O O . ARG A 1 82 ? 26.072 -5.751 -20.562 1.00 87.31 82 ARG A O 1
ATOM 633 N N . GLN A 1 83 ? 24.048 -6.718 -20.651 1.00 88.38 83 GLN A N 1
ATOM 634 C CA . GLN A 1 83 ? 24.516 -7.956 -21.287 1.00 88.38 83 GLN A CA 1
ATOM 635 C C . GLN A 1 83 ? 25.101 -7.706 -22.683 1.00 88.38 83 GLN A C 1
ATOM 637 O O . GLN A 1 83 ? 26.152 -8.250 -23.016 1.00 88.38 83 GLN A O 1
ATOM 642 N N . ALA A 1 84 ? 24.458 -6.863 -23.494 1.00 86.50 84 ALA A N 1
ATOM 643 C CA . ALA A 1 84 ? 24.964 -6.508 -24.817 1.00 86.50 84 ALA A CA 1
ATOM 644 C C . ALA A 1 84 ? 26.314 -5.771 -24.742 1.00 86.50 84 ALA A C 1
ATOM 646 O O . ALA A 1 84 ? 27.234 -6.100 -25.490 1.00 86.50 84 ALA A O 1
ATOM 647 N N . ALA A 1 85 ? 26.460 -4.825 -23.807 1.00 85.19 85 ALA A N 1
ATOM 648 C CA . ALA A 1 85 ? 27.721 -4.118 -23.578 1.00 85.19 85 ALA A CA 1
ATOM 649 C C . ALA A 1 85 ? 28.848 -5.069 -23.134 1.00 85.19 85 ALA A C 1
ATOM 651 O O . ALA A 1 85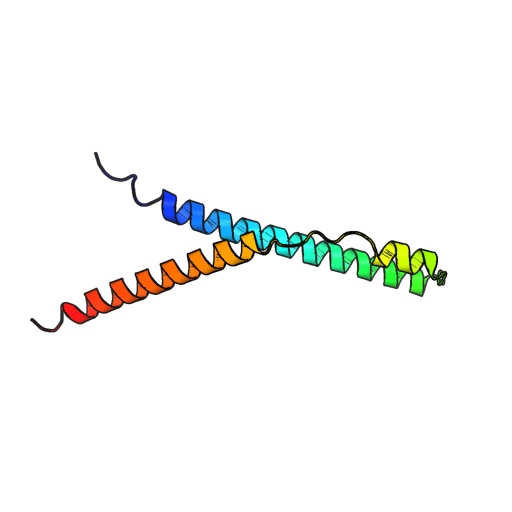 ? 29.962 -4.974 -23.642 1.00 85.19 85 ALA A O 1
ATOM 652 N N . PHE A 1 86 ? 28.540 -6.026 -22.253 1.00 82.81 86 PHE A N 1
ATOM 653 C CA . PHE A 1 86 ? 29.493 -7.038 -21.793 1.00 82.81 86 PHE A CA 1
ATOM 654 C C . PHE A 1 86 ? 29.960 -7.973 -22.920 1.00 82.81 86 PHE A C 1
ATOM 656 O O . PHE A 1 86 ? 31.144 -8.276 -23.035 1.00 82.81 86 PHE A O 1
ATOM 663 N N . ARG A 1 87 ? 29.043 -8.407 -23.797 1.00 85.00 87 ARG A N 1
ATOM 664 C CA . ARG A 1 87 ? 29.398 -9.237 -24.962 1.00 85.00 87 ARG A CA 1
ATOM 665 C C . ARG A 1 87 ? 30.279 -8.490 -25.957 1.00 85.00 87 ARG A C 1
ATOM 667 O O . ARG A 1 87 ? 31.136 -9.112 -26.571 1.00 85.00 87 ARG A O 1
ATOM 674 N N . LYS A 1 88 ? 30.077 -7.179 -26.113 1.00 79.31 88 LYS A N 1
ATOM 675 C CA . LYS A 1 88 ? 30.904 -6.351 -26.993 1.00 79.31 88 LYS A CA 1
ATOM 676 C C . LYS A 1 88 ? 32.336 -6.226 -26.463 1.00 79.31 88 LYS A C 1
ATOM 678 O O . LYS A 1 88 ? 33.263 -6.455 -27.227 1.00 79.31 88 LYS A O 1
ATOM 683 N N . SER A 1 89 ? 32.515 -5.960 -25.167 1.00 77.12 89 SER A N 1
ATOM 684 C CA . SER A 1 89 ? 33.855 -5.822 -24.576 1.00 77.12 89 SER A CA 1
ATOM 685 C C . SER A 1 89 ? 34.653 -7.129 -24.524 1.00 77.12 89 SER A C 1
ATOM 687 O O . SER A 1 89 ? 35.867 -7.091 -24.643 1.00 77.12 89 SER A O 1
ATOM 689 N N . HIS A 1 90 ? 33.996 -8.287 -24.389 1.00 68.19 90 HIS A N 1
ATOM 690 C CA . HIS A 1 90 ? 34.661 -9.603 -24.439 1.00 68.19 90 HIS A CA 1
ATOM 691 C C . HIS A 1 90 ? 34.831 -10.167 -25.860 1.00 68.19 90 HIS A C 1
ATOM 693 O O . HIS A 1 90 ? 35.523 -11.166 -26.046 1.00 68.19 90 HIS A O 1
ATOM 699 N N . GLY A 1 91 ? 34.168 -9.581 -26.860 1.00 61.75 91 GLY A N 1
ATOM 700 C CA . GLY A 1 91 ? 34.279 -9.992 -28.262 1.00 61.75 91 GLY A CA 1
ATOM 701 C C . GLY A 1 91 ? 35.451 -9.345 -29.004 1.00 61.75 91 GLY A C 1
ATOM 702 O O . GLY A 1 91 ? 35.908 -9.908 -29.992 1.00 61.75 91 GLY A O 1
ATOM 703 N N . GLU A 1 92 ? 35.941 -8.198 -28.525 1.00 58.88 92 GLU A N 1
ATOM 704 C CA . GLU A 1 92 ? 37.070 -7.459 -29.117 1.00 58.88 92 GLU A CA 1
ATOM 705 C C . GLU A 1 92 ? 38.448 -8.044 -28.734 1.00 58.88 92 GLU A C 1
ATOM 707 O O . GLU A 1 92 ? 39.440 -7.710 -29.366 1.00 58.88 92 GLU A O 1
ATOM 712 N N . ASP A 1 93 ? 38.517 -8.974 -27.774 1.00 58.88 93 ASP A N 1
ATOM 713 C CA . ASP A 1 93 ? 39.772 -9.553 -27.250 1.00 58.88 93 ASP A CA 1
ATOM 714 C C . ASP A 1 93 ? 40.211 -10.852 -27.975 1.00 58.88 93 ASP A C 1
ATOM 716 O O . ASP A 1 93 ? 41.068 -11.597 -27.501 1.00 58.88 93 ASP A O 1
ATOM 720 N N . LYS A 1 94 ? 39.576 -11.191 -29.112 1.00 56.81 94 LYS A N 1
ATOM 721 C CA . LYS A 1 94 ? 39.799 -12.453 -29.858 1.00 56.81 94 LYS A CA 1
ATOM 722 C C . LYS A 1 94 ? 40.216 -12.296 -31.328 1.00 56.81 94 LYS A C 1
ATOM 724 O O . LYS A 1 94 ? 40.179 -13.282 -32.067 1.00 56.81 94 LYS A O 1
ATOM 729 N N . THR A 1 95 ? 40.635 -11.111 -31.750 1.00 47.84 95 THR A N 1
ATOM 730 C CA . THR A 1 95 ? 41.199 -10.852 -33.091 1.00 47.84 95 THR A CA 1
ATOM 731 C C . THR A 1 95 ? 42.560 -10.212 -32.969 1.00 47.84 95 THR A C 1
ATOM 733 O O . THR A 1 95 ? 43.477 -10.676 -33.678 1.00 47.84 95 THR A O 1
#

Organism: NCBI:txid1028801

Secondary structure (DSSP, 8-state):
----TTSHHHHHHHHHHHHHHHHHHHHHHHHHHHHHHHHHHHHTT---HHHHHHHHTSPPPPPPHHHHHHHHHHHHHHHHHHHHHHHHHHHGGG-

pLDDT: mean 83.57, std 14.31, range [40.38, 97.38]

Sequence (95 aa):
MAEFARSDGNQGRRDVRDRLILALYAQLKAERQTREALEYVIRNGALAPEVLEAIAGDPIPAATAEDVAAVEKVIALDAHRRQAAFRKSHGEDKT